Protein AF-A0A8J6QDH1-F1 (afdb_monomer_lite)

pLDDT: mean 88.2, std 9.05, range [56.19, 97.06]

Foldseek 3Di:
DDKDKDWAQADDPDQPCVQQVVLLVVVVWDKDDPDSFKIKTWHDDDPDDDPQQIKIKIWGCPCCVPVSIIIIMIHGNDDPPDPDRVRNVSVVSSSVSRVD

Sequence (100 aa):
MAYCRALVPFHGSRSPGELLRPLLEQLGLEVEQPDQRTLMAFERPCSGRRVNDYVRVWADWSDIASTGELWLETLSGECMARSSTRCASVLDRICTGLNR

Secondary structure (DSSP, 8-state):
-EEEEEEEE---SS-HHHHHHHHHHHTTEEEE-SSSSEEEEEE---TTS-GGG--EEEEE-TTHHHHSEEEEEEEES--TTSSS-HHHHHHHHHHHHHT-

Radius of gyration: 13.42 Å; chains: 1; bounding box: 34×24×34 Å

Structure (mmCIF, N/CA/C/O backbone):
data_AF-A0A8J6QDH1-F1
#
_entry.id   AF-A0A8J6QDH1-F1
#
loop_
_atom_site.group_PDB
_atom_site.id
_atom_site.type_symbol
_atom_site.label_atom_id
_atom_site.label_alt_id
_atom_site.label_comp_id
_atom_site.label_asym_id
_atom_site.label_entity_id
_atom_site.label_seq_id
_atom_site.pdbx_PDB_ins_code
_atom_site.Cartn_x
_atom_site.Cartn_y
_atom_site.Cartn_z
_atom_site.occupancy
_atom_site.B_iso_or_equiv
_atom_site.auth_seq_id
_atom_site.auth_comp_id
_atom_site.auth_asym_id
_atom_site.auth_atom_id
_atom_site.pdbx_PDB_model_num
ATOM 1 N N . MET A 1 1 ? -4.589 -5.197 16.995 1.00 80.38 1 MET A N 1
ATOM 2 C CA . MET A 1 1 ? -3.667 -4.670 15.980 1.00 80.38 1 MET A CA 1
ATOM 3 C C . MET A 1 1 ? -3.619 -5.661 14.838 1.00 80.38 1 MET A C 1
ATOM 5 O O . M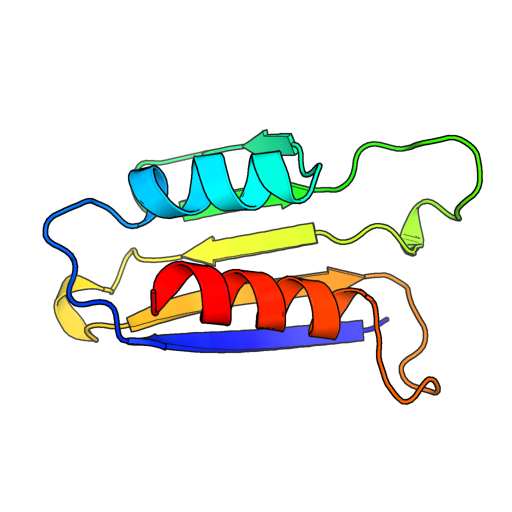ET A 1 1 ? -3.357 -6.835 15.081 1.00 80.38 1 MET A O 1
ATOM 9 N N . ALA A 1 2 ? -3.932 -5.197 13.636 1.00 84.62 2 ALA A N 1
ATOM 10 C CA . ALA A 1 2 ? -3.876 -5.959 12.403 1.00 84.62 2 ALA A CA 1
ATOM 11 C C . ALA A 1 2 ? -2.674 -5.481 11.586 1.00 84.62 2 ALA A C 1
ATOM 13 O O . ALA A 1 2 ? -2.488 -4.275 11.414 1.00 84.62 2 ALA A O 1
ATOM 14 N N . TYR A 1 3 ? -1.877 -6.430 11.107 1.00 90.88 3 TYR A N 1
ATOM 15 C CA . TYR A 1 3 ? -0.711 -6.195 10.265 1.00 90.88 3 TYR A CA 1
ATOM 16 C C . TYR A 1 3 ? -0.774 -7.164 9.088 1.00 90.88 3 TYR A C 1
ATOM 18 O O . TYR A 1 3 ? -0.982 -8.364 9.285 1.00 90.88 3 TYR A O 1
ATOM 26 N N . CYS A 1 4 ? -0.636 -6.634 7.880 1.00 91.94 4 CYS A N 1
ATOM 27 C CA . CYS A 1 4 ? -0.753 -7.382 6.639 1.00 91.94 4 CYS A CA 1
ATOM 28 C C . CYS A 1 4 ? 0.439 -7.004 5.753 1.00 91.94 4 CYS A C 1
ATOM 30 O O . CYS A 1 4 ? 0.743 -5.818 5.629 1.00 91.94 4 CYS A O 1
ATOM 32 N N . ARG A 1 5 ? 1.092 -7.991 5.131 1.00 94.50 5 ARG A N 1
ATOM 33 C CA . ARG A 1 5 ? 2.240 -7.780 4.235 1.00 94.50 5 ARG A CA 1
ATOM 34 C C . ARG A 1 5 ? 2.057 -8.509 2.909 1.00 94.50 5 ARG A C 1
ATOM 36 O O . ARG A 1 5 ? 1.461 -9.587 2.896 1.00 94.50 5 ARG A O 1
ATOM 43 N N . ALA A 1 6 ? 2.606 -7.958 1.834 1.00 94.44 6 ALA A N 1
ATOM 44 C CA . ALA A 1 6 ? 2.668 -8.601 0.528 1.00 94.44 6 ALA A CA 1
ATOM 45 C C . ALA A 1 6 ? 3.982 -8.269 -0.189 1.00 94.44 6 ALA A C 1
ATOM 47 O O . ALA A 1 6 ? 4.482 -7.150 -0.097 1.00 94.44 6 ALA A O 1
ATOM 48 N N . LEU A 1 7 ? 4.494 -9.252 -0.927 1.00 94.44 7 LEU A N 1
ATOM 49 C CA . LEU A 1 7 ? 5.506 -9.057 -1.959 1.00 94.44 7 LEU A CA 1
ATOM 50 C C . LEU A 1 7 ? 4.771 -9.034 -3.295 1.00 94.44 7 LEU A C 1
ATOM 52 O O . LEU A 1 7 ? 4.045 -9.978 -3.616 1.00 94.44 7 LEU A O 1
ATOM 56 N N . VAL A 1 8 ? 4.893 -7.934 -4.031 1.00 92.94 8 VAL A N 1
ATOM 57 C CA . VAL A 1 8 ? 4.205 -7.735 -5.308 1.00 92.94 8 VAL A CA 1
ATOM 58 C C . VAL A 1 8 ? 5.245 -7.751 -6.422 1.00 92.94 8 VAL A C 1
ATOM 60 O O . VAL A 1 8 ? 6.065 -6.831 -6.474 1.00 92.94 8 VAL A O 1
ATOM 63 N N . PRO A 1 9 ? 5.230 -8.754 -7.318 1.00 92.19 9 PRO A N 1
ATOM 64 C CA . PRO A 1 9 ? 6.071 -8.739 -8.507 1.00 92.19 9 PRO A CA 1
ATOM 65 C C . PRO A 1 9 ? 5.807 -7.472 -9.313 1.00 92.19 9 PRO A C 1
ATOM 67 O O . PRO A 1 9 ? 4.654 -7.112 -9.560 1.00 92.19 9 PRO A O 1
ATOM 70 N N . PHE A 1 10 ? 6.866 -6.781 -9.713 1.00 88.62 10 PHE A N 1
ATOM 71 C CA . PHE A 1 10 ? 6.742 -5.493 -10.373 1.00 88.62 10 PHE A CA 1
ATOM 72 C C . PHE A 1 10 ? 7.594 -5.460 -11.638 1.00 88.62 10 PHE A C 1
ATOM 74 O O . PHE A 1 10 ? 8.821 -5.523 -11.602 1.00 88.62 10 PHE A O 1
ATOM 81 N N . HIS A 1 11 ? 6.920 -5.344 -12.781 1.00 80.31 11 HIS A N 1
ATOM 82 C CA . HIS A 1 11 ? 7.543 -5.395 -14.108 1.00 80.31 11 HIS A CA 1
ATOM 83 C C . HIS A 1 11 ? 7.241 -4.141 -14.947 1.00 80.31 11 HIS A C 1
ATOM 85 O O . HIS A 1 11 ? 7.268 -4.176 -16.176 1.00 80.31 11 HIS A O 1
ATOM 91 N N . GLY A 1 12 ? 6.921 -3.026 -14.286 1.00 73.75 12 GLY A N 1
ATOM 92 C CA . GLY A 1 12 ? 6.548 -1.775 -14.939 1.00 73.75 12 GLY A CA 1
ATOM 93 C C . GLY A 1 12 ? 7.742 -0.981 -15.473 1.00 73.75 12 GLY A C 1
ATOM 94 O O . GLY A 1 12 ? 8.821 -0.974 -14.891 1.00 73.75 12 GLY A O 1
ATOM 95 N N . SER A 1 13 ? 7.518 -0.243 -16.564 1.00 78.06 13 SER A N 1
ATOM 96 C CA . SER A 1 13 ? 8.454 0.772 -17.074 1.00 78.06 13 SER A CA 1
ATOM 97 C C . SER A 1 13 ? 8.423 2.080 -16.272 1.00 78.06 13 SER A C 1
ATOM 99 O O . SER A 1 13 ? 9.325 2.903 -16.405 1.00 78.06 13 SER A O 1
ATOM 101 N N . ARG A 1 14 ? 7.383 2.274 -15.450 1.00 85.69 14 ARG A N 1
ATOM 102 C CA . ARG A 1 14 ? 7.236 3.392 -14.510 1.00 85.69 14 ARG A CA 1
ATOM 103 C C . ARG A 1 14 ? 7.741 2.995 -13.134 1.00 85.69 14 ARG A C 1
ATOM 105 O O . ARG A 1 14 ? 7.657 1.827 -12.761 1.00 85.69 14 ARG A O 1
ATOM 112 N N . SER A 1 15 ? 8.216 3.968 -12.367 1.00 89.06 15 SER A N 1
ATOM 113 C CA . SER A 1 15 ? 8.647 3.713 -10.994 1.00 89.06 15 SER A CA 1
ATOM 114 C C . SER A 1 15 ? 7.457 3.300 -10.109 1.00 89.06 15 SER A C 1
ATOM 116 O O . SER A 1 15 ? 6.341 3.792 -10.316 1.00 89.06 15 SER A O 1
ATOM 118 N N . PRO A 1 16 ? 7.657 2.444 -9.088 1.00 92.25 16 PRO A N 1
ATOM 119 C CA . PRO A 1 16 ? 6.589 2.099 -8.152 1.00 92.25 16 PRO A CA 1
ATOM 120 C C . PRO A 1 16 ? 5.948 3.330 -7.503 1.00 92.25 16 PRO A C 1
ATOM 122 O O . PRO A 1 16 ? 4.729 3.383 -7.385 1.00 92.25 16 PRO A O 1
ATOM 125 N N . GLY A 1 17 ? 6.734 4.359 -7.166 1.00 91.69 17 GLY A N 1
ATOM 126 C CA . GLY A 1 17 ? 6.224 5.608 -6.590 1.00 91.69 17 GLY A CA 1
ATOM 127 C C . GLY A 1 17 ? 5.226 6.353 -7.489 1.00 91.69 17 GLY A C 1
ATOM 128 O O . GLY A 1 17 ? 4.221 6.861 -6.990 1.00 91.69 17 GLY A O 1
ATOM 129 N N . GLU A 1 18 ? 5.450 6.372 -8.808 1.00 91.56 18 GLU A N 1
ATOM 130 C CA . GLU A 1 18 ? 4.536 6.997 -9.781 1.00 91.56 18 GLU A CA 1
ATOM 131 C C . GLU A 1 18 ? 3.195 6.265 -9.898 1.00 91.56 18 GLU A C 1
ATOM 133 O O . GLU A 1 18 ? 2.183 6.889 -10.212 1.00 91.56 18 GLU A O 1
ATOM 138 N N . LEU A 1 19 ? 3.176 4.951 -9.653 1.00 92.31 19 LEU A N 1
ATOM 139 C CA . LEU A 1 19 ? 1.953 4.145 -9.682 1.00 92.31 19 LEU A CA 1
ATOM 140 C C . LEU A 1 19 ? 1.244 4.128 -8.324 1.00 92.31 19 LEU A C 1
ATOM 142 O O . LEU A 1 19 ? 0.022 4.237 -8.258 1.00 92.31 19 LEU A O 1
ATOM 146 N N . LEU A 1 20 ? 2.004 4.026 -7.234 1.00 94.00 20 LEU A N 1
ATOM 147 C CA . LEU A 1 20 ? 1.478 3.930 -5.875 1.00 94.00 20 LEU A CA 1
ATOM 148 C C . LEU A 1 20 ? 0.803 5.219 -5.421 1.00 94.00 20 LEU A C 1
ATOM 150 O O . LEU A 1 20 ? -0.287 5.155 -4.859 1.00 94.00 20 LEU A O 1
ATOM 154 N N . ARG A 1 21 ? 1.413 6.384 -5.665 1.00 94.94 21 ARG A N 1
ATOM 155 C CA . ARG A 1 21 ? 0.868 7.672 -5.212 1.00 94.94 21 ARG A CA 1
ATOM 156 C C . ARG A 1 21 ? -0.592 7.893 -5.645 1.00 94.94 21 ARG A C 1
ATOM 158 O O . ARG A 1 21 ? -1.427 8.048 -4.754 1.00 94.94 21 ARG A O 1
ATOM 165 N N . PRO A 1 22 ? -0.949 7.842 -6.944 1.00 94.12 22 PRO A N 1
ATOM 166 C CA . PRO A 1 22 ? -2.334 8.052 -7.359 1.00 94.12 22 PRO A CA 1
ATOM 167 C C . PRO A 1 22 ? -3.281 6.963 -6.836 1.00 94.12 22 PRO A C 1
ATOM 169 O O . PRO A 1 22 ? -4.426 7.265 -6.507 1.00 94.12 22 PRO A O 1
ATOM 172 N N . LEU A 1 23 ? -2.824 5.710 -6.716 1.00 94.12 23 LEU A N 1
ATOM 173 C CA . LEU A 1 23 ? -3.633 4.629 -6.141 1.00 94.12 23 LEU A CA 1
ATOM 174 C C . LEU A 1 23 ? -3.971 4.903 -4.671 1.00 94.12 23 LEU A C 1
ATOM 176 O O . LEU A 1 23 ? -5.120 4.762 -4.263 1.00 94.12 23 LEU A O 1
ATOM 180 N N . LEU A 1 24 ? -2.989 5.318 -3.873 1.00 94.75 24 LEU A N 1
ATOM 181 C CA . LEU A 1 24 ? -3.163 5.586 -2.445 1.00 94.75 24 LEU A CA 1
ATOM 182 C C . LEU A 1 24 ? -4.020 6.838 -2.208 1.00 94.75 24 LEU A C 1
ATOM 184 O O . LEU A 1 24 ? -4.909 6.819 -1.356 1.00 94.75 24 LEU A O 1
ATOM 188 N N . GLU A 1 25 ? -3.842 7.880 -3.020 1.00 94.25 25 GLU A N 1
ATOM 189 C CA . GLU A 1 25 ? -4.685 9.082 -2.993 1.00 94.25 25 GLU A CA 1
ATOM 190 C C . GLU A 1 25 ? -6.151 8.757 -3.343 1.00 94.25 25 GLU A C 1
ATOM 192 O O . GLU A 1 25 ? -7.067 9.229 -2.668 1.00 94.25 25 GLU A O 1
ATOM 197 N N . GLN A 1 26 ? -6.403 7.873 -4.320 1.00 93.50 26 GLN A N 1
ATOM 198 C CA . GLN A 1 26 ? -7.754 7.371 -4.634 1.00 93.50 26 GLN A CA 1
ATOM 199 C C . GLN A 1 26 ? -8.381 6.557 -3.492 1.00 93.50 26 GLN A C 1
ATOM 201 O O . GLN A 1 26 ? -9.607 6.492 -3.369 1.00 93.50 26 GLN A O 1
ATOM 206 N N . LEU A 1 27 ? -7.558 5.931 -2.647 1.00 91.06 27 LEU A N 1
ATOM 207 C CA . LEU A 1 27 ? -8.003 5.255 -1.427 1.00 91.06 27 LEU A CA 1
ATOM 208 C C . LEU A 1 27 ? -8.275 6.234 -0.272 1.00 91.06 27 LEU A C 1
ATOM 210 O O . LEU A 1 27 ? -8.747 5.800 0.781 1.00 91.06 27 LEU A O 1
ATOM 214 N N . GLY A 1 28 ? -8.033 7.533 -0.473 1.00 91.38 28 GLY A N 1
ATOM 215 C CA . GLY A 1 28 ? -8.201 8.576 0.536 1.00 91.38 28 GLY A CA 1
ATOM 216 C C . GLY A 1 28 ? -7.055 8.638 1.545 1.00 91.38 28 GLY A C 1
ATOM 217 O O . GLY A 1 28 ? -7.254 9.136 2.653 1.00 91.38 28 GLY A O 1
ATOM 218 N N . LEU A 1 29 ? -5.882 8.105 1.191 1.00 93.19 29 LEU A N 1
ATOM 219 C CA . LEU A 1 29 ? -4.688 8.144 2.027 1.00 93.19 29 LEU A CA 1
ATOM 220 C C . LEU A 1 29 ? -3.847 9.376 1.688 1.00 93.19 29 LEU A C 1
ATOM 222 O O . LEU A 1 29 ? -3.662 9.720 0.522 1.00 93.19 29 LEU A O 1
ATOM 226 N N . GLU A 1 30 ? -3.315 10.023 2.717 1.00 94.56 30 GLU A N 1
ATOM 227 C CA . GLU A 1 30 ? -2.275 11.033 2.558 1.00 94.56 30 GLU A CA 1
ATOM 228 C C . GLU A 1 30 ? -0.936 10.339 2.334 1.00 94.56 30 GLU A C 1
ATOM 230 O O . GLU A 1 30 ? -0.605 9.409 3.064 1.00 94.56 30 GLU A O 1
ATOM 235 N N . VAL A 1 31 ? -0.195 10.774 1.314 1.00 95.62 31 VAL A N 1
ATOM 236 C CA . VAL A 1 31 ? 1.041 10.129 0.866 1.00 95.62 31 VAL A CA 1
ATOM 237 C C . VAL A 1 31 ? 2.250 10.982 1.227 1.00 95.62 31 VAL A C 1
ATOM 239 O O . VAL A 1 31 ? 2.402 12.104 0.741 1.00 95.62 31 VAL A O 1
ATOM 242 N N . GLU A 1 32 ? 3.166 10.395 1.987 1.00 95.25 32 GLU A N 1
ATOM 243 C CA . GLU A 1 32 ? 4.491 10.933 2.269 1.00 95.25 32 GLU A CA 1
ATOM 244 C C . GLU A 1 32 ? 5.546 10.074 1.577 1.00 95.25 32 GLU A C 1
ATOM 246 O O . GLU A 1 32 ? 5.528 8.850 1.655 1.00 95.25 32 GLU A O 1
ATOM 251 N N . GLN A 1 33 ? 6.486 10.710 0.889 1.00 92.69 33 GLN A N 1
ATOM 252 C CA . GLN A 1 33 ? 7.552 10.010 0.182 1.00 92.69 33 GLN A CA 1
ATOM 253 C C . GLN A 1 33 ? 8.894 10.521 0.707 1.00 92.69 33 GLN A C 1
ATOM 255 O O . GLN A 1 33 ? 9.365 11.558 0.235 1.00 92.69 33 GLN A O 1
ATOM 260 N N . PRO A 1 34 ? 9.464 9.862 1.731 1.00 89.62 34 PRO A N 1
ATOM 261 C CA . PRO A 1 34 ? 10.670 10.352 2.390 1.00 89.62 34 PRO A CA 1
ATOM 262 C C . PRO A 1 34 ? 11.906 10.249 1.486 1.00 89.62 34 PRO A C 1
ATOM 264 O O . PRO A 1 34 ? 12.830 11.048 1.629 1.00 89.62 34 PRO A O 1
ATOM 267 N N . ASP A 1 35 ? 11.914 9.316 0.529 1.00 92.31 35 ASP A N 1
ATOM 268 C CA . ASP A 1 35 ? 12.989 9.153 -0.448 1.00 92.31 35 ASP A CA 1
ATOM 269 C C . ASP A 1 35 ? 12.481 8.594 -1.800 1.00 92.31 35 ASP A C 1
ATOM 271 O O . ASP A 1 35 ? 11.284 8.477 -2.058 1.00 92.31 35 ASP A O 1
ATOM 275 N N . GLN A 1 36 ? 13.395 8.284 -2.724 1.00 90.88 36 GLN A N 1
ATOM 276 C CA . GLN A 1 36 ? 13.054 7.803 -4.075 1.00 90.88 36 GLN A CA 1
ATOM 277 C C . GLN A 1 36 ? 12.637 6.319 -4.142 1.00 90.88 36 GLN A C 1
ATOM 279 O O . GLN A 1 36 ? 12.249 5.837 -5.209 1.00 90.88 36 GLN A O 1
ATOM 284 N N . ARG A 1 37 ? 12.765 5.582 -3.039 1.00 94.31 37 ARG A N 1
ATOM 285 C CA . ARG A 1 37 ? 12.661 4.119 -2.93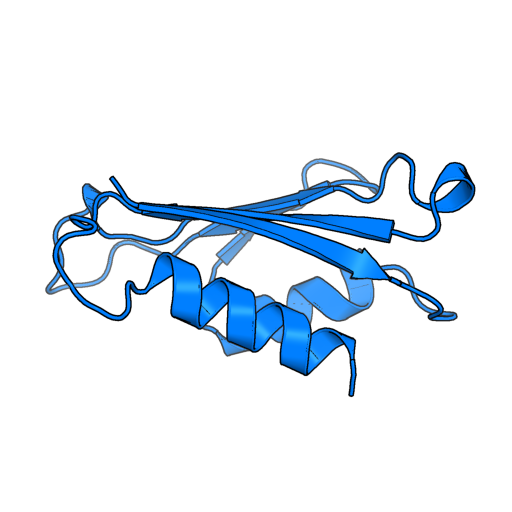9 1.00 94.31 37 ARG A CA 1
ATOM 286 C C . ARG A 1 37 ? 11.600 3.647 -1.953 1.00 94.31 37 ARG A C 1
ATOM 288 O O . ARG A 1 37 ? 11.245 2.473 -1.977 1.00 94.31 37 ARG A O 1
ATOM 295 N N . THR A 1 38 ? 11.111 4.539 -1.104 1.00 96.25 38 THR A N 1
ATOM 296 C CA . THR A 1 38 ? 10.114 4.233 -0.089 1.00 96.25 38 THR A CA 1
ATOM 297 C C . THR A 1 38 ? 8.967 5.231 -0.127 1.00 96.25 38 THR A C 1
ATOM 299 O O . THR A 1 38 ? 9.106 6.375 -0.567 1.00 96.25 38 THR A O 1
ATOM 302 N N . LEU A 1 39 ? 7.796 4.790 0.322 1.00 96.25 39 LEU A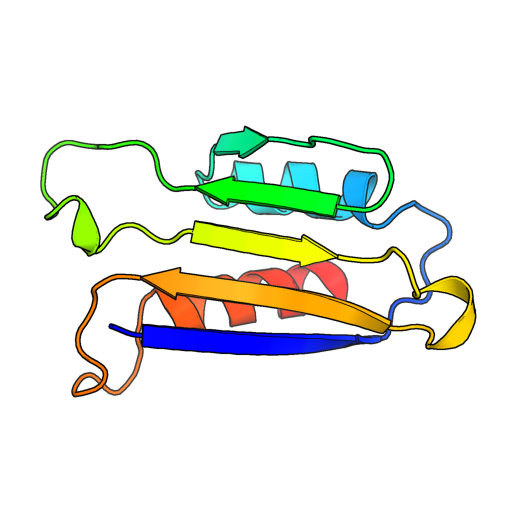 N 1
ATOM 303 C CA . LEU A 1 39 ? 6.606 5.621 0.425 1.00 96.25 39 LEU A CA 1
ATOM 304 C C . LEU A 1 39 ? 5.782 5.193 1.631 1.00 96.25 39 LEU A C 1
ATOM 306 O O . LEU A 1 39 ? 5.562 4.008 1.873 1.00 96.25 39 LEU A O 1
ATOM 310 N N . MET A 1 40 ? 5.278 6.182 2.356 1.00 96.81 40 MET A N 1
ATOM 311 C CA . MET A 1 40 ? 4.297 6.002 3.412 1.00 96.81 40 MET A CA 1
ATOM 312 C C . MET A 1 40 ? 2.955 6.561 2.972 1.00 96.81 40 MET A C 1
ATOM 314 O O . MET A 1 40 ? 2.887 7.582 2.287 1.00 96.81 40 MET A O 1
ATOM 318 N N . ALA A 1 41 ? 1.874 5.936 3.418 1.00 95.88 41 ALA A N 1
ATOM 319 C CA . ALA A 1 41 ? 0.567 6.557 3.326 1.00 95.88 41 ALA A CA 1
ATOM 320 C C . ALA A 1 41 ? -0.276 6.294 4.567 1.00 95.88 41 ALA A C 1
ATOM 322 O O . ALA A 1 41 ? -0.142 5.254 5.208 1.00 95.88 41 ALA A O 1
ATOM 323 N N . PHE A 1 42 ? -1.137 7.231 4.939 1.00 92.75 42 PHE A N 1
ATOM 324 C CA . PHE A 1 42 ? -1.940 7.108 6.152 1.00 92.75 42 PHE A CA 1
ATOM 325 C C . PHE A 1 42 ? -3.316 7.740 6.000 1.00 92.75 42 PHE A C 1
ATOM 327 O O . PHE A 1 42 ? -3.517 8.704 5.262 1.00 92.75 42 PHE A O 1
ATOM 334 N N . GLU A 1 43 ? -4.287 7.194 6.725 1.00 90.06 43 GLU A N 1
ATOM 335 C CA . GLU A 1 43 ? -5.588 7.839 6.852 1.00 90.06 43 GLU A CA 1
ATOM 336 C C . GLU A 1 43 ? -5.463 9.087 7.730 1.00 90.06 43 GLU A C 1
ATOM 338 O O . GLU A 1 43 ? -4.965 9.031 8.860 1.00 90.06 43 GLU A O 1
ATOM 343 N N . ARG A 1 44 ? -5.962 10.221 7.230 1.00 83.25 44 ARG A N 1
ATOM 344 C CA . ARG A 1 44 ? -6.116 11.416 8.061 1.00 83.25 44 ARG A CA 1
ATOM 345 C C . ARG A 1 44 ? -7.173 11.165 9.138 1.00 83.25 44 ARG A C 1
ATOM 347 O O . ARG A 1 44 ? -8.216 10.571 8.839 1.00 83.25 44 ARG A O 1
ATOM 354 N N . PRO A 1 45 ? -6.969 11.678 10.365 1.00 78.44 45 PRO A 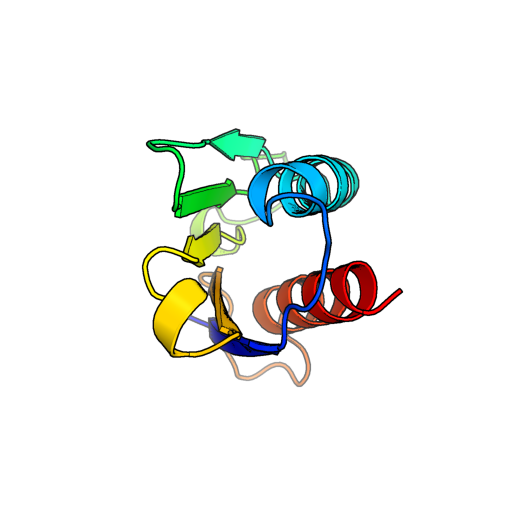N 1
ATOM 355 C CA . PRO A 1 45 ? -8.014 11.678 11.369 1.00 78.44 45 PRO A CA 1
ATOM 356 C C . PRO A 1 45 ? -9.282 12.345 10.836 1.00 78.44 45 PRO A C 1
ATOM 358 O O . PRO A 1 45 ? -9.298 13.539 10.548 1.00 78.44 45 PRO A O 1
ATOM 361 N N . CYS A 1 46 ? -10.350 11.567 10.699 1.00 69.00 46 CYS A N 1
ATOM 362 C CA . CYS A 1 46 ? -11.671 12.041 10.310 1.00 69.00 46 CYS A CA 1
ATOM 363 C C . CYS A 1 46 ? -12.680 11.766 11.435 1.00 69.00 46 CYS A C 1
ATOM 365 O O . CYS A 1 46 ? -12.467 10.935 12.321 1.00 69.00 46 CYS A O 1
ATOM 367 N N . SER A 1 47 ? -13.777 12.518 11.467 1.00 56.19 47 SER A N 1
ATOM 368 C CA . SER A 1 47 ? -14.792 12.367 12.508 1.00 56.19 47 SER A CA 1
ATOM 369 C C . SER A 1 47 ? -15.456 10.985 12.404 1.00 56.19 47 SER A C 1
ATOM 371 O O . SER A 1 47 ? -16.129 10.684 11.425 1.00 56.19 47 SER A O 1
ATOM 373 N N . GLY A 1 48 ? -15.270 10.126 13.417 1.00 71.62 48 GLY A N 1
ATOM 374 C CA . GLY A 1 48 ? -16.062 8.895 13.580 1.00 71.62 48 GLY A CA 1
ATOM 375 C C . GLY A 1 48 ? -15.309 7.598 13.898 1.00 71.62 48 GLY A C 1
ATOM 376 O O . GLY A 1 48 ? -15.967 6.610 14.221 1.00 71.62 48 GLY A O 1
ATOM 377 N N . ARG A 1 49 ? -13.966 7.557 13.855 1.00 75.00 49 ARG A N 1
ATOM 378 C CA . ARG A 1 49 ? -13.176 6.355 14.209 1.00 75.00 49 ARG A CA 1
ATOM 379 C C . ARG A 1 49 ? -12.133 6.627 15.284 1.00 75.00 49 ARG A C 1
ATOM 381 O O . ARG A 1 49 ? -11.679 7.757 15.459 1.00 75.00 49 ARG A O 1
ATOM 388 N N . ARG A 1 50 ? -11.745 5.576 16.016 1.00 79.19 50 ARG A N 1
ATOM 389 C CA . ARG A 1 50 ? -10.614 5.656 16.948 1.00 79.19 50 ARG A CA 1
ATOM 390 C C . ARG A 1 50 ? -9.343 5.845 16.133 1.00 79.19 50 ARG A C 1
ATOM 392 O O . ARG A 1 50 ? -9.139 5.129 15.162 1.00 79.19 50 ARG A O 1
ATOM 399 N N . VAL A 1 51 ? -8.473 6.755 16.571 1.00 76.38 51 VAL A N 1
ATOM 400 C CA . VAL A 1 51 ? -7.212 7.067 15.873 1.00 76.38 51 VAL A CA 1
ATOM 401 C C . VAL A 1 51 ? -6.357 5.824 15.633 1.00 76.38 51 VAL A C 1
ATOM 403 O O . VAL A 1 51 ? -5.712 5.698 14.599 1.00 76.38 51 VAL A O 1
ATOM 406 N N . ASN A 1 52 ? -6.402 4.873 16.564 1.00 78.94 52 ASN A N 1
ATOM 407 C CA . ASN A 1 52 ? -5.669 3.623 16.432 1.00 78.94 52 ASN A CA 1
ATOM 408 C C . ASN A 1 52 ? -6.170 2.771 15.263 1.00 78.94 52 ASN A C 1
ATOM 410 O O . ASN A 1 52 ? -5.366 2.058 14.691 1.00 78.94 52 ASN A O 1
ATOM 414 N N . ASP A 1 53 ? -7.443 2.851 14.878 1.00 82.25 53 ASP A N 1
ATOM 415 C CA . ASP A 1 53 ? -8.016 2.030 13.803 1.00 82.25 53 ASP A CA 1
ATOM 416 C C . ASP A 1 53 ? -7.675 2.561 12.399 1.00 82.25 53 ASP A C 1
ATOM 418 O O . ASP A 1 53 ? -8.030 1.924 11.407 1.00 82.25 53 ASP A O 1
ATOM 422 N N . TYR A 1 54 ? -6.987 3.704 12.300 1.00 86.38 54 TYR A N 1
ATOM 423 C CA . TYR A 1 54 ? -6.524 4.234 11.022 1.00 86.38 54 TYR A CA 1
ATOM 424 C C . TYR A 1 54 ? -5.443 3.358 10.403 1.00 86.38 54 TYR A C 1
ATOM 426 O O . TYR A 1 54 ? -4.506 2.914 11.073 1.00 86.38 54 TYR A O 1
ATOM 434 N N . VAL A 1 55 ? -5.577 3.135 9.099 1.00 90.75 55 VAL A N 1
ATOM 435 C CA . VAL A 1 55 ? -4.612 2.376 8.315 1.00 90.75 55 VAL A CA 1
ATOM 436 C C . VAL A 1 55 ? -3.398 3.238 8.008 1.00 90.75 55 VAL A C 1
ATOM 438 O O . VAL A 1 55 ? -3.507 4.387 7.575 1.00 90.75 55 VAL A O 1
ATOM 441 N N . ARG A 1 56 ? -2.231 2.637 8.207 1.00 93.88 56 ARG A N 1
ATOM 442 C CA . ARG A 1 56 ? -0.942 3.104 7.710 1.00 93.88 56 ARG A CA 1
ATOM 443 C C . ARG A 1 56 ? -0.432 2.099 6.694 1.00 93.88 56 ARG A C 1
ATOM 445 O O . ARG A 1 56 ? -0.627 0.900 6.876 1.00 93.88 56 ARG A O 1
ATOM 452 N N . VAL A 1 57 ? 0.209 2.595 5.654 1.00 95.94 57 VAL A N 1
ATOM 453 C CA . VAL A 1 57 ? 0.795 1.833 4.559 1.00 95.94 57 VAL A CA 1
ATOM 454 C C . VAL A 1 57 ? 2.273 2.183 4.494 1.00 95.94 57 VAL A C 1
ATOM 456 O O . VAL A 1 57 ? 2.626 3.360 4.563 1.00 95.94 57 VAL A O 1
ATOM 459 N N . TRP A 1 58 ? 3.113 1.168 4.351 1.00 97.06 58 TRP A N 1
ATOM 460 C CA . TRP A 1 58 ? 4.527 1.307 4.032 1.00 97.06 58 TRP A CA 1
ATOM 461 C C . TRP A 1 58 ? 4.809 0.550 2.738 1.00 97.06 58 TRP A C 1
ATOM 463 O O . TRP A 1 58 ? 4.355 -0.581 2.567 1.00 97.06 58 TRP A O 1
ATOM 473 N N . ALA A 1 59 ? 5.531 1.186 1.827 1.00 96.69 59 ALA A N 1
ATOM 474 C CA . ALA A 1 59 ? 5.957 0.613 0.566 1.00 96.69 59 ALA A CA 1
ATOM 475 C C . ALA A 1 59 ? 7.465 0.799 0.409 1.00 96.69 59 ALA A C 1
ATOM 477 O O . ALA A 1 59 ? 7.968 1.905 0.601 1.00 96.69 59 ALA A O 1
ATOM 478 N N . ASP A 1 60 ? 8.165 -0.269 0.037 1.00 96.38 60 ASP A N 1
ATOM 479 C CA . ASP A 1 60 ? 9.616 -0.282 -0.140 1.00 96.38 60 ASP A CA 1
ATOM 480 C C . ASP A 1 60 ? 9.985 -1.051 -1.412 1.00 96.38 60 ASP A C 1
ATOM 482 O O . ASP A 1 60 ? 9.620 -2.213 -1.597 1.00 96.38 60 ASP A O 1
ATOM 486 N N . TRP A 1 61 ? 10.688 -0.370 -2.312 1.00 95.44 61 TRP A N 1
ATOM 487 C CA . TRP A 1 61 ? 11.246 -0.930 -3.542 1.00 95.44 61 TRP A CA 1
ATOM 488 C C . TRP A 1 61 ? 12.745 -0.646 -3.658 1.00 95.44 61 TRP A C 1
ATOM 490 O O . TRP A 1 61 ? 13.288 -0.538 -4.758 1.00 95.44 61 TRP A O 1
ATOM 500 N N . SER A 1 62 ? 13.439 -0.512 -2.530 1.00 94.12 62 SER A N 1
ATOM 501 C CA . SER A 1 62 ? 14.883 -0.289 -2.497 1.00 94.12 62 SER A CA 1
ATOM 502 C C . SER A 1 62 ? 15.677 -1.431 -3.134 1.00 94.12 62 SER A C 1
ATOM 504 O O . SER A 1 62 ? 16.632 -1.161 -3.866 1.00 94.12 62 SER A O 1
ATOM 506 N N . ASP A 1 63 ? 15.215 -2.668 -2.944 1.00 92.56 63 ASP A N 1
ATOM 507 C CA . ASP A 1 63 ? 15.842 -3.891 -3.458 1.00 92.56 63 ASP A CA 1
ATOM 508 C C . ASP A 1 63 ? 15.180 -4.444 -4.732 1.00 92.56 63 ASP A C 1
ATOM 510 O O . ASP A 1 63 ? 15.545 -5.519 -5.213 1.00 92.56 63 ASP A O 1
ATOM 514 N N . ILE A 1 64 ? 14.254 -3.695 -5.341 1.00 91.94 64 ILE A N 1
ATOM 515 C CA . ILE A 1 64 ? 13.463 -4.148 -6.499 1.00 91.94 64 ILE A CA 1
ATOM 516 C C . ILE A 1 64 ? 14.317 -4.547 -7.708 1.00 91.94 64 ILE A C 1
ATOM 518 O O . ILE A 1 64 ? 13.933 -5.425 -8.473 1.00 91.94 64 ILE A O 1
ATOM 522 N N . ALA A 1 65 ? 15.494 -3.938 -7.884 1.00 89.81 65 ALA A N 1
ATOM 523 C CA . ALA A 1 65 ? 16.416 -4.286 -8.966 1.00 89.81 65 ALA A CA 1
ATOM 524 C C . ALA A 1 65 ? 17.013 -5.696 -8.801 1.00 89.81 65 ALA A C 1
ATOM 526 O O . ALA A 1 65 ? 17.400 -6.317 -9.789 1.00 89.81 65 ALA A O 1
ATOM 527 N N . SER A 1 66 ? 17.080 -6.189 -7.563 1.00 91.31 66 SER A N 1
ATOM 528 C CA . SER A 1 66 ? 17.625 -7.501 -7.212 1.00 91.31 66 SER A CA 1
ATOM 529 C C . SER A 1 66 ? 16.531 -8.561 -7.087 1.00 91.31 66 SER A C 1
ATOM 531 O O . SER A 1 66 ? 16.737 -9.699 -7.499 1.00 91.31 66 SER A O 1
ATOM 533 N N . THR A 1 67 ? 15.378 -8.205 -6.513 1.00 92.75 67 THR A N 1
ATOM 534 C CA . THR A 1 67 ? 14.287 -9.151 -6.215 1.00 92.75 67 THR A CA 1
ATOM 535 C C . THR A 1 67 ? 13.193 -9.165 -7.278 1.00 92.75 67 THR A C 1
ATOM 537 O O . THR A 1 67 ? 12.503 -10.167 -7.430 1.00 92.75 67 THR A O 1
ATOM 540 N N . GLY A 1 68 ? 13.020 -8.068 -8.021 1.00 92.00 68 GLY A N 1
ATOM 541 C CA . GLY A 1 68 ? 11.867 -7.859 -8.899 1.00 92.00 68 GLY A CA 1
ATOM 542 C C . GLY A 1 68 ? 10.555 -7.619 -8.145 1.00 92.00 68 GLY A C 1
ATOM 543 O O . GLY A 1 68 ? 9.488 -7.644 -8.759 1.00 92.00 68 GLY A O 1
ATOM 544 N N . GLU A 1 69 ? 10.614 -7.401 -6.830 1.00 94.38 69 GLU A N 1
ATOM 545 C CA . GLU A 1 69 ? 9.444 -7.337 -5.956 1.00 94.38 69 GLU A CA 1
ATOM 546 C C . GLU A 1 69 ? 9.373 -6.006 -5.202 1.00 94.38 69 GLU A C 1
ATOM 548 O O . GLU A 1 69 ? 10.371 -5.491 -4.696 1.00 94.38 69 GLU A O 1
ATOM 553 N N . LEU A 1 70 ? 8.158 -5.471 -5.109 1.00 94.25 70 LEU A N 1
ATOM 554 C CA . LEU A 1 70 ? 7.780 -4.370 -4.231 1.00 94.25 70 LEU A CA 1
ATOM 555 C C . LEU A 1 70 ? 7.292 -4.943 -2.896 1.00 94.25 70 LEU A C 1
ATOM 557 O O . LEU A 1 70 ? 6.366 -5.757 -2.866 1.00 94.25 70 LEU A O 1
ATOM 561 N N . TRP A 1 71 ? 7.862 -4.470 -1.792 1.00 96.38 71 TRP A N 1
ATOM 562 C CA . TRP A 1 71 ? 7.405 -4.801 -0.449 1.00 96.38 71 TRP A CA 1
ATOM 563 C C . TRP A 1 71 ? 6.293 -3.843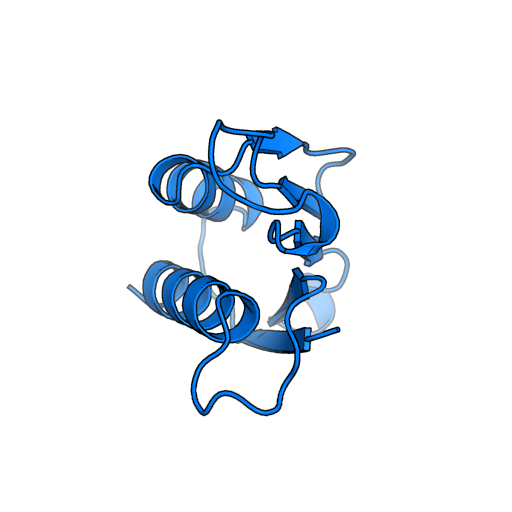 -0.019 1.00 96.38 71 TRP A C 1
ATOM 565 O O . TRP A 1 71 ? 6.474 -2.625 -0.035 1.00 96.38 71 TRP A O 1
ATOM 575 N N . LEU A 1 72 ? 5.147 -4.384 0.394 1.00 96.25 72 LEU A N 1
ATOM 576 C CA . LEU A 1 72 ? 4.011 -3.622 0.912 1.00 96.25 72 LEU A CA 1
ATOM 577 C C . LEU A 1 72 ? 3.613 -4.104 2.300 1.00 96.25 72 LEU A C 1
ATOM 579 O O . LEU A 1 72 ? 3.417 -5.298 2.524 1.00 96.25 72 LEU A O 1
ATOM 583 N N . GLU A 1 73 ? 3.388 -3.159 3.204 1.00 96.19 73 GLU A N 1
ATOM 584 C CA . GLU A 1 73 ? 2.850 -3.409 4.535 1.00 96.19 73 GLU A CA 1
ATOM 585 C C . GLU A 1 73 ? 1.675 -2.492 4.823 1.00 96.19 73 GLU A C 1
ATOM 587 O O . GLU A 1 73 ? 1.651 -1.328 4.428 1.00 96.19 73 GLU A O 1
ATOM 592 N N . THR A 1 74 ? 0.709 -3.010 5.570 1.00 93.75 74 THR A N 1
ATOM 5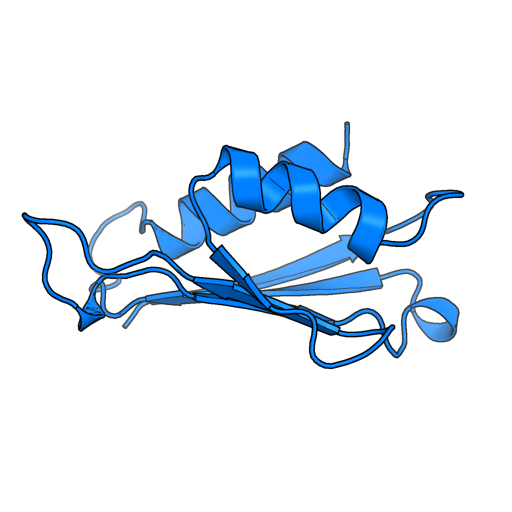93 C CA . THR A 1 74 ? -0.386 -2.223 6.125 1.00 93.75 74 THR A CA 1
ATOM 594 C C . THR A 1 74 ? -0.540 -2.530 7.605 1.00 93.75 74 THR A C 1
ATOM 596 O O . THR A 1 74 ? -0.412 -3.676 8.040 1.00 93.75 74 THR A O 1
ATOM 599 N N . LEU A 1 75 ? -0.811 -1.493 8.390 1.00 92.81 75 LEU A N 1
ATOM 600 C CA . LEU A 1 75 ? -0.942 -1.562 9.838 1.00 92.81 75 LEU A CA 1
ATOM 601 C C . LEU A 1 75 ? -2.189 -0.803 10.277 1.00 92.81 75 LEU A C 1
ATOM 603 O O . LEU A 1 75 ? -2.417 0.324 9.847 1.00 92.81 75 LEU A O 1
ATOM 607 N N . SER A 1 76 ? -2.970 -1.397 11.174 1.00 90.38 76 SER A N 1
ATOM 608 C CA . SER A 1 76 ? -4.060 -0.713 11.875 1.00 90.38 76 SER A CA 1
ATOM 609 C C . SER A 1 76 ? -4.234 -1.267 13.290 1.00 90.38 76 SER A C 1
ATOM 611 O O . SER A 1 76 ? -3.849 -2.394 13.610 1.00 90.38 76 SER A O 1
ATOM 613 N N . GLY A 1 77 ? -4.851 -0.486 14.164 1.00 86.69 77 GLY A N 1
ATOM 614 C CA . GLY A 1 77 ? -5.188 -0.859 15.538 1.00 86.69 77 GLY A CA 1
ATOM 615 C C . GLY A 1 77 ? -6.344 -1.849 15.649 1.00 86.69 77 GLY A C 1
ATOM 616 O O . GLY A 1 77 ? -6.547 -2.399 16.735 1.00 86.69 77 GLY A O 1
ATOM 617 N N . GLU A 1 78 ? -7.026 -2.154 14.539 1.00 83.12 78 GLU A N 1
ATOM 618 C CA . GLU A 1 78 ? -8.158 -3.075 14.504 1.00 83.12 78 GLU A CA 1
ATOM 619 C C . GLU A 1 78 ? -7.812 -4.442 15.123 1.00 83.12 78 GLU A C 1
ATOM 621 O O . GLU A 1 78 ? -6.673 -4.929 15.093 1.00 83.12 78 GLU A O 1
ATOM 626 N N . CYS A 1 79 ? -8.808 -5.085 15.729 1.00 76.69 79 CYS A N 1
ATOM 627 C CA . CYS A 1 79 ? -8.662 -6.440 16.249 1.00 76.69 79 CYS A CA 1
ATOM 628 C C . CYS A 1 79 ? -8.832 -7.464 15.115 1.00 76.69 79 CYS A C 1
ATOM 630 O O . CYS A 1 79 ? -9.815 -7.400 14.377 1.00 76.69 79 CYS A O 1
ATOM 632 N N . MET A 1 80 ? -7.926 -8.446 15.020 1.00 67.38 80 MET A N 1
ATOM 633 C CA . MET A 1 80 ? -7.967 -9.507 13.997 1.00 67.38 80 MET A CA 1
ATOM 634 C C . MET A 1 80 ? -9.139 -10.495 14.155 1.00 67.38 80 MET A C 1
ATOM 636 O O . MET A 1 80 ? -9.304 -11.383 13.330 1.00 67.38 80 MET A O 1
ATOM 640 N N . ALA A 1 81 ? -9.982 -10.351 15.183 1.00 62.56 81 ALA A N 1
ATOM 641 C CA . ALA A 1 81 ? -11.159 -11.201 15.383 1.00 62.56 81 ALA A CA 1
ATOM 642 C C . ALA A 1 81 ? -12.265 -11.002 14.319 1.00 62.56 81 ALA A C 1
ATOM 644 O O . ALA A 1 81 ? -13.261 -11.722 14.327 1.00 62.56 81 ALA A O 1
ATOM 645 N N . ARG A 1 82 ? -12.122 -10.019 13.419 1.00 59.41 82 ARG A N 1
ATOM 646 C CA . ARG A 1 82 ? -13.017 -9.798 12.274 1.00 59.41 82 ARG A CA 1
ATOM 647 C C . ARG A 1 82 ? -12.426 -10.459 11.029 1.00 59.41 82 ARG A C 1
ATOM 649 O O . ARG A 1 82 ? -11.257 -10.256 10.726 1.00 59.41 82 ARG A O 1
ATOM 656 N N . SER A 1 83 ? -13.252 -11.193 10.285 1.00 60.34 83 SER A N 1
ATOM 657 C CA . SER A 1 83 ? -12.878 -11.954 9.079 1.00 60.34 83 SER A CA 1
ATOM 658 C C . SER A 1 83 ? -12.321 -11.114 7.919 1.00 60.34 83 SER A C 1
ATOM 660 O O . SER A 1 83 ? -11.787 -11.672 6.967 1.00 60.34 83 SER A O 1
ATOM 662 N N . SER A 1 84 ? -12.409 -9.784 7.985 1.00 74.06 84 SER A N 1
ATOM 663 C CA . SER A 1 84 ? -11.762 -8.865 7.051 1.00 74.06 84 SER A CA 1
ATOM 664 C C . SER A 1 84 ? -11.442 -7.564 7.782 1.00 74.06 84 SER A C 1
ATOM 666 O O . SER A 1 84 ? -12.344 -6.846 8.219 1.00 74.06 84 SER A O 1
ATOM 668 N N . THR A 1 85 ? -10.154 -7.291 7.984 1.00 85.12 85 THR A N 1
ATOM 669 C CA . THR A 1 85 ? -9.678 -6.019 8.537 1.00 85.12 85 THR A CA 1
ATOM 670 C C . THR A 1 85 ? -9.532 -5.003 7.409 1.00 85.12 85 THR A C 1
ATOM 672 O O . THR A 1 85 ? -9.290 -5.354 6.250 1.00 85.12 85 THR A O 1
ATOM 675 N N . ARG A 1 86 ? -9.642 -3.718 7.732 1.00 85.50 86 ARG A N 1
ATOM 676 C CA . ARG A 1 86 ? -9.372 -2.631 6.792 1.00 85.50 86 ARG A CA 1
ATOM 677 C C . ARG A 1 86 ? -7.925 -2.669 6.301 1.00 85.50 86 ARG A C 1
ATOM 679 O O . ARG A 1 86 ? -7.708 -2.409 5.127 1.00 85.50 86 ARG A O 1
ATOM 686 N N . CYS A 1 87 ? -6.985 -3.076 7.161 1.00 87.88 87 CYS A N 1
ATOM 687 C CA . CYS A 1 87 ? -5.610 -3.472 6.805 1.00 87.88 87 CYS A CA 1
ATOM 688 C C . CYS A 1 87 ? -5.580 -4.387 5.575 1.00 87.88 87 CYS A C 1
ATOM 690 O O . CYS A 1 87 ? -5.060 -4.011 4.526 1.00 87.88 87 CYS A O 1
ATOM 692 N N . ALA A 1 88 ? -6.230 -5.549 5.679 1.00 89.31 88 ALA A N 1
ATOM 693 C CA . ALA A 1 88 ? -6.244 -6.541 4.612 1.00 89.31 88 ALA A CA 1
ATOM 694 C C . ALA A 1 88 ? -6.951 -6.016 3.354 1.00 89.31 88 ALA A C 1
ATOM 696 O O . ALA A 1 88 ? -6.464 -6.220 2.248 1.00 89.31 88 ALA A O 1
ATOM 697 N N . SER A 1 89 ? -8.061 -5.287 3.519 1.00 90.94 89 SER A N 1
ATOM 698 C CA . SER A 1 89 ? -8.804 -4.703 2.396 1.00 90.94 89 SER A CA 1
ATOM 699 C C . SER A 1 89 ? -8.010 -3.627 1.644 1.00 90.94 89 SER A C 1
ATOM 701 O O . SER A 1 89 ? -8.069 -3.574 0.418 1.00 90.94 89 SER A O 1
ATOM 703 N N . VAL A 1 90 ? -7.266 -2.769 2.347 1.00 92.25 90 VAL A N 1
ATOM 704 C CA . VAL A 1 90 ? -6.408 -1.754 1.716 1.00 92.25 90 VAL A CA 1
ATOM 705 C C . VAL A 1 90 ? -5.263 -2.426 0.968 1.00 92.25 90 VAL A C 1
ATOM 707 O O . VAL A 1 90 ? -5.045 -2.097 -0.195 1.00 92.25 90 VAL A O 1
ATOM 710 N N . LEU A 1 91 ? -4.588 -3.398 1.591 1.00 93.56 91 LEU A N 1
ATOM 711 C CA . LEU A 1 91 ? -3.505 -4.140 0.946 1.00 93.56 91 LEU A CA 1
ATOM 712 C C . LEU A 1 91 ? -3.982 -4.837 -0.338 1.00 93.56 91 LEU A C 1
ATOM 714 O O . LEU A 1 91 ? -3.355 -4.687 -1.382 1.00 93.56 91 LEU A O 1
ATOM 718 N N . ASP A 1 92 ? -5.126 -5.522 -0.289 1.00 92.75 92 ASP A N 1
ATOM 719 C CA . ASP A 1 92 ? -5.719 -6.207 -1.445 1.00 92.75 92 ASP A CA 1
ATOM 720 C C . ASP A 1 92 ? -6.055 -5.244 -2.599 1.00 92.75 92 ASP A C 1
ATOM 722 O O . ASP A 1 92 ? -5.751 -5.516 -3.766 1.00 92.75 92 ASP A O 1
ATOM 726 N N . ARG A 1 93 ? -6.606 -4.063 -2.282 1.00 93.94 93 ARG A N 1
ATOM 727 C CA . ARG A 1 93 ? -6.898 -3.025 -3.285 1.00 93.94 93 ARG A CA 1
ATOM 728 C C . ARG A 1 93 ? -5.632 -2.460 -3.923 1.00 93.94 93 ARG A C 1
ATOM 730 O O . ARG A 1 93 ? -5.647 -2.215 -5.128 1.00 93.94 93 ARG A O 1
ATOM 737 N N . ILE A 1 94 ? -4.557 -2.272 -3.154 1.00 93.44 94 ILE A N 1
ATOM 738 C CA . ILE A 1 94 ? -3.265 -1.817 -3.691 1.00 93.44 94 ILE A CA 1
ATOM 739 C C . ILE A 1 94 ? -2.686 -2.890 -4.617 1.00 93.44 94 ILE A C 1
ATOM 741 O O . ILE A 1 94 ? -2.372 -2.590 -5.766 1.00 93.44 94 ILE A O 1
ATOM 745 N N . CYS A 1 95 ? -2.619 -4.146 -4.164 1.00 92.12 95 CYS A N 1
ATOM 746 C CA . CYS A 1 95 ? -2.116 -5.259 -4.971 1.00 92.12 95 CYS A CA 1
ATOM 747 C C . CYS A 1 95 ? -2.913 -5.426 -6.272 1.00 92.12 95 CYS A C 1
ATOM 749 O O . CYS A 1 95 ? -2.331 -5.591 -7.341 1.00 92.12 95 CYS A O 1
ATOM 751 N N . THR A 1 96 ? -4.242 -5.332 -6.212 1.00 91.50 96 THR A N 1
ATOM 752 C CA . THR A 1 96 ? -5.097 -5.391 -7.407 1.00 91.50 96 THR A CA 1
ATOM 753 C C . THR A 1 96 ? -4.866 -4.195 -8.333 1.00 91.50 96 THR A C 1
ATOM 755 O O . THR A 1 96 ? -4.882 -4.355 -9.549 1.00 91.50 96 THR A O 1
ATOM 758 N N . GLY A 1 97 ? -4.653 -2.998 -7.779 1.00 89.81 97 GLY A N 1
ATOM 759 C CA . GLY A 1 97 ? -4.390 -1.782 -8.549 1.00 89.81 97 GLY A CA 1
ATOM 760 C C . GLY A 1 97 ? -3.039 -1.787 -9.266 1.00 89.81 97 GLY A C 1
ATOM 761 O O . GLY A 1 97 ? -2.947 -1.244 -10.359 1.00 89.81 97 GLY A O 1
ATOM 762 N N . LEU A 1 98 ? -2.019 -2.423 -8.684 1.00 88.75 98 LEU A N 1
ATOM 763 C CA . LEU A 1 98 ? -0.685 -2.545 -9.283 1.00 88.75 98 LEU A CA 1
ATOM 764 C C . LEU A 1 98 ? -0.595 -3.614 -10.380 1.00 88.75 98 LEU A C 1
ATOM 766 O O . LEU A 1 98 ? 0.263 -3.513 -11.250 1.00 88.75 98 LEU A O 1
ATOM 770 N N . ASN A 1 99 ? -1.458 -4.633 -10.334 1.00 82.56 99 ASN A N 1
ATOM 771 C CA . ASN A 1 99 ? -1.491 -5.732 -11.307 1.00 82.56 99 ASN A CA 1
ATOM 772 C C . ASN A 1 99 ? -2.425 -5.476 -12.509 1.00 82.56 99 ASN A C 1
ATOM 774 O O . ASN A 1 99 ? -2.625 -6.377 -13.325 1.00 82.56 99 ASN A O 1
ATOM 778 N N . ARG A 1 100 ? -3.044 -4.294 -12.596 1.00 70.94 100 ARG A N 1
ATOM 779 C CA . ARG A 1 100 ? -3.907 -3.876 -13.712 1.00 70.94 100 ARG A CA 1
ATOM 780 C C . ARG A 1 100 ? -3.138 -3.029 -14.713 1.00 70.94 100 ARG A C 1
ATOM 782 O O . ARG A 1 100 ? -3.410 -3.212 -15.918 1.00 70.94 100 ARG A O 1
#